Protein AF-A0A1Z1WPX5-F1 (afdb_monomer)

Structure (mmCIF, N/CA/C/O backbone):
data_AF-A0A1Z1WPX5-F1
#
_entry.id   AF-A0A1Z1WPX5-F1
#
loop_
_atom_site.group_PDB
_atom_site.id
_atom_site.type_symbol
_atom_site.label_atom_id
_atom_site.label_alt_id
_atom_site.label_comp_id
_atom_site.label_asym_id
_atom_site.label_entity_id
_atom_site.label_seq_id
_atom_site.pdbx_PDB_ins_code
_atom_site.Cartn_x
_atom_site.Cartn_y
_atom_site.Cartn_z
_atom_site.occupancy
_atom_site.B_iso_or_equiv
_atom_site.auth_seq_id
_atom_site.auth_comp_id
_atom_site.auth_asym_id
_atom_site.auth_atom_id
_atom_site.pdbx_PDB_model_num
ATOM 1 N N . MET A 1 1 ? 3.677 7.336 11.523 1.00 54.06 1 MET A N 1
ATOM 2 C CA . MET A 1 1 ? 4.058 5.978 11.061 1.00 54.06 1 MET A CA 1
ATOM 3 C C . MET A 1 1 ? 5.490 6.038 10.552 1.00 54.06 1 MET A C 1
ATOM 5 O O . MET A 1 1 ? 5.746 6.925 9.756 1.00 54.06 1 MET A O 1
ATOM 9 N N . ARG A 1 2 ? 6.402 5.164 11.005 1.00 61.91 2 ARG A N 1
ATOM 10 C CA . ARG A 1 2 ? 7.791 5.123 10.508 1.00 61.91 2 ARG A CA 1
ATOM 11 C C . ARG A 1 2 ? 7.899 4.245 9.255 1.00 61.91 2 ARG A C 1
ATOM 13 O O . ARG A 1 2 ? 7.347 3.144 9.228 1.00 61.91 2 ARG A O 1
ATOM 20 N N . TRP A 1 3 ? 8.559 4.740 8.218 1.00 63.75 3 TRP A N 1
ATOM 21 C CA . TRP A 1 3 ? 8.781 4.045 6.956 1.00 63.75 3 TRP A CA 1
ATOM 22 C C . TRP A 1 3 ? 9.837 2.939 7.129 1.00 63.75 3 TRP A C 1
ATOM 24 O O . TRP A 1 3 ? 10.782 3.111 7.889 1.00 63.75 3 TRP A O 1
ATOM 34 N N . ILE A 1 4 ? 9.672 1.783 6.462 1.00 61.59 4 ILE A N 1
ATOM 35 C CA . ILE A 1 4 ? 10.578 0.618 6.644 1.00 61.59 4 ILE A CA 1
ATOM 36 C C . ILE A 1 4 ? 12.010 0.940 6.199 1.00 61.59 4 ILE A C 1
ATOM 38 O O . ILE A 1 4 ? 12.946 0.374 6.746 1.00 61.59 4 ILE A O 1
ATOM 42 N N . ARG A 1 5 ? 12.181 1.842 5.225 1.00 63.09 5 ARG A N 1
ATOM 43 C CA . ARG A 1 5 ? 13.484 2.104 4.603 1.00 63.09 5 ARG A CA 1
ATOM 44 C C . ARG A 1 5 ? 14.457 2.823 5.538 1.00 63.09 5 ARG A C 1
ATOM 46 O O . ARG A 1 5 ? 15.595 2.406 5.674 1.00 63.09 5 ARG A O 1
ATOM 53 N N . ASP A 1 6 ? 14.016 3.919 6.136 1.00 68.75 6 ASP A N 1
ATOM 54 C CA . ASP A 1 6 ? 14.862 4.887 6.846 1.00 68.75 6 ASP A CA 1
ATOM 55 C C . ASP A 1 6 ? 14.310 5.235 8.239 1.00 68.75 6 ASP A C 1
ATOM 57 O O . ASP A 1 6 ? 14.858 6.075 8.948 1.00 68.75 6 ASP A O 1
ATOM 61 N N . GLY A 1 7 ? 13.194 4.620 8.637 1.00 68.69 7 GLY A N 1
ATOM 62 C CA . GLY A 1 7 ? 12.512 4.934 9.885 1.00 68.69 7 GLY A CA 1
ATOM 63 C C . GLY A 1 7 ? 11.861 6.319 9.910 1.00 68.69 7 GLY A C 1
ATOM 64 O O . GLY A 1 7 ? 11.352 6.707 10.965 1.00 68.69 7 GLY A O 1
ATOM 65 N N . SER A 1 8 ? 11.839 7.059 8.795 1.00 75.25 8 SER A N 1
ATOM 66 C CA . SER A 1 8 ? 11.279 8.410 8.749 1.00 75.25 8 SER A CA 1
ATOM 67 C C . SER A 1 8 ? 9.760 8.379 8.865 1.00 75.25 8 SER A C 1
ATOM 69 O O . SER A 1 8 ? 9.090 7.427 8.452 1.00 75.25 8 SER A O 1
ATOM 71 N N . VAL A 1 9 ? 9.186 9.409 9.481 1.00 76.81 9 VAL A N 1
ATOM 72 C CA . VAL A 1 9 ? 7.733 9.564 9.501 1.00 76.81 9 VAL A CA 1
ATOM 73 C C . VAL A 1 9 ? 7.313 10.252 8.217 1.00 76.81 9 VAL A C 1
ATOM 75 O O . VAL A 1 9 ? 7.746 11.369 7.964 1.00 76.81 9 VAL A O 1
ATOM 78 N N . ARG A 1 10 ? 6.461 9.588 7.429 1.00 77.44 10 ARG A N 1
ATOM 79 C CA . ARG A 1 10 ? 5.880 10.223 6.247 1.00 77.44 10 ARG A CA 1
ATOM 80 C C . ARG A 1 10 ? 4.856 11.269 6.654 1.00 77.44 10 ARG A C 1
ATOM 82 O O . ARG A 1 10 ? 3.964 10.972 7.455 1.00 77.44 10 ARG A O 1
ATOM 89 N N . ASP A 1 11 ? 4.974 12.456 6.081 1.00 85.69 11 ASP A N 1
ATOM 90 C CA . ASP A 1 11 ? 3.952 13.487 6.189 1.00 85.69 11 ASP A CA 1
ATOM 91 C C . ASP A 1 11 ? 2.738 13.178 5.285 1.00 85.69 11 ASP A C 1
ATOM 93 O O . ASP A 1 11 ? 2.673 12.162 4.574 1.00 85.69 11 ASP A O 1
ATOM 97 N N . GLY A 1 12 ? 1.728 14.049 5.338 1.00 84.69 12 GLY A N 1
ATOM 98 C CA . GLY A 1 12 ? 0.516 13.892 4.537 1.00 84.69 12 GLY A CA 1
ATOM 99 C C . GLY A 1 12 ? 0.766 13.968 3.028 1.00 84.69 12 GLY A C 1
ATOM 100 O O . GLY A 1 12 ? 0.091 13.268 2.276 1.00 84.69 12 GLY A O 1
ATOM 101 N N . GLN A 1 13 ? 1.732 14.772 2.575 1.00 86.50 13 GLN A N 1
ATOM 102 C CA . GLN A 1 13 ? 2.053 14.916 1.156 1.00 86.50 13 GLN A CA 1
ATOM 103 C C . GLN A 1 13 ? 2.776 13.676 0.632 1.00 86.50 13 GLN A C 1
ATOM 105 O O . GLN A 1 13 ? 2.319 13.069 -0.329 1.00 86.50 13 GLN A O 1
ATOM 110 N N . GLN A 1 14 ? 3.801 13.213 1.342 1.00 84.81 14 GLN A N 1
ATOM 111 C CA . GLN A 1 14 ? 4.532 11.983 1.035 1.00 84.81 14 GLN A CA 1
ATOM 112 C C . GLN A 1 14 ? 3.619 10.750 1.042 1.00 84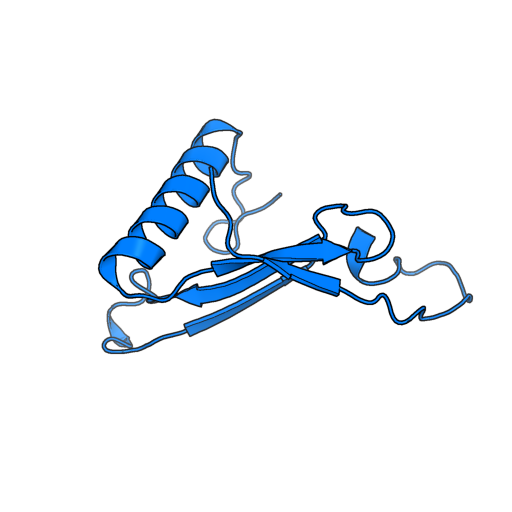.81 14 GLN A C 1
ATOM 114 O O . GLN A 1 14 ? 3.824 9.799 0.286 1.00 84.81 14 GLN A O 1
ATOM 119 N N . THR A 1 15 ? 2.597 10.751 1.902 1.00 83.88 15 THR A N 1
ATOM 120 C CA . THR A 1 15 ? 1.570 9.704 1.910 1.00 83.88 15 THR A CA 1
ATOM 121 C C . THR A 1 15 ? 0.703 9.772 0.652 1.00 83.88 15 THR A C 1
ATOM 123 O O . THR A 1 15 ? 0.510 8.745 0.005 1.00 83.88 15 THR A O 1
ATOM 126 N N . ARG A 1 16 ? 0.224 10.964 0.268 1.00 86.00 16 ARG A N 1
ATOM 127 C CA . ARG A 1 16 ? -0.559 11.162 -0.964 1.00 86.00 16 ARG A CA 1
ATOM 128 C C . ARG A 1 16 ? 0.232 10.799 -2.218 1.00 86.00 16 ARG A C 1
ATOM 130 O O . ARG A 1 16 ? -0.302 10.109 -3.080 1.00 86.00 16 ARG A O 1
AT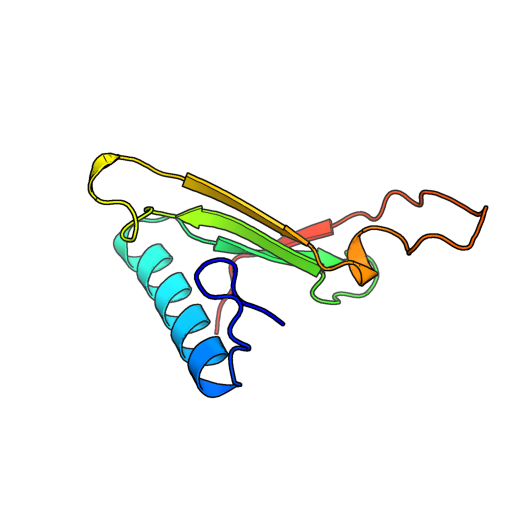OM 137 N N . ASP A 1 17 ? 1.494 11.202 -2.297 1.00 87.06 17 ASP A N 1
ATOM 138 C CA . ASP A 1 17 ? 2.366 10.888 -3.432 1.00 87.06 17 ASP A CA 1
ATOM 139 C C . ASP A 1 17 ? 2.621 9.379 -3.528 1.00 87.06 17 ASP A C 1
ATOM 141 O O . ASP A 1 17 ? 2.574 8.803 -4.613 1.00 87.06 17 ASP A O 1
ATOM 145 N N . GLY A 1 18 ? 2.793 8.708 -2.383 1.00 84.12 18 GLY A N 1
ATOM 146 C CA . GLY A 1 18 ? 2.878 7.250 -2.324 1.00 84.12 18 GLY A CA 1
ATOM 147 C C . GLY A 1 18 ? 1.612 6.552 -2.829 1.00 84.12 18 GLY A C 1
ATOM 148 O O . GLY A 1 18 ? 1.716 5.583 -3.575 1.00 84.12 18 GLY A O 1
ATOM 149 N N . ILE A 1 19 ? 0.428 7.061 -2.473 1.00 84.69 19 ILE A N 1
ATOM 150 C CA . ILE A 1 19 ? -0.852 6.529 -2.965 1.00 84.69 19 ILE A CA 1
ATOM 151 C C . ILE A 1 19 ? -0.959 6.702 -4.485 1.00 84.69 19 ILE A C 1
ATOM 153 O O . ILE A 1 19 ? -1.264 5.733 -5.175 1.00 84.69 19 ILE A O 1
ATOM 157 N N . ARG A 1 20 ? -0.627 7.885 -5.018 1.00 87.50 20 ARG A N 1
ATOM 158 C CA . ARG A 1 20 ? -0.623 8.139 -6.471 1.00 87.50 20 ARG A CA 1
ATOM 159 C C . ARG A 1 20 ? 0.337 7.217 -7.219 1.00 87.50 20 ARG A C 1
ATOM 161 O O . ARG A 1 20 ? 0.011 6.728 -8.296 1.00 87.50 20 ARG A O 1
ATOM 168 N N . ALA A 1 21 ? 1.511 6.949 -6.647 1.00 84.50 21 ALA A N 1
ATOM 169 C CA . ALA A 1 21 ? 2.458 6.002 -7.225 1.00 84.50 21 ALA A CA 1
ATOM 170 C C . ALA A 1 21 ? 1.866 4.584 -7.297 1.00 84.50 21 ALA A C 1
ATOM 172 O O . ALA A 1 21 ? 1.993 3.923 -8.323 1.00 84.50 21 ALA A O 1
ATOM 173 N N . TRP A 1 22 ? 1.164 4.132 -6.251 1.00 85.44 22 TRP A N 1
ATOM 174 C CA . TRP A 1 22 ? 0.483 2.833 -6.265 1.00 85.44 22 TRP A CA 1
ATOM 175 C C . TRP A 1 22 ? -0.660 2.770 -7.283 1.00 85.44 22 TRP A C 1
ATOM 177 O O . TRP A 1 22 ? -0.842 1.737 -7.922 1.00 85.44 22 TRP A O 1
ATOM 187 N N . GLU A 1 23 ? -1.416 3.855 -7.461 1.00 86.25 23 GLU A N 1
ATOM 188 C CA . GLU A 1 23 ? -2.449 3.948 -8.501 1.00 86.25 23 GLU A CA 1
ATOM 189 C C . GLU A 1 23 ? -1.843 3.863 -9.911 1.00 86.25 23 GLU A C 1
ATOM 191 O O . GLU A 1 23 ? -2.363 3.136 -10.754 1.00 86.25 23 GLU A O 1
ATOM 196 N N . SER A 1 24 ? -0.711 4.530 -10.150 1.00 86.25 24 SER A N 1
ATOM 197 C CA . SER A 1 24 ? 0.013 4.475 -11.429 1.00 86.25 24 SER A CA 1
ATOM 198 C C . SER A 1 24 ? 0.587 3.082 -11.736 1.00 86.25 24 SER A C 1
ATOM 200 O O . SER A 1 24 ? 0.542 2.613 -12.875 1.00 86.25 24 SER A O 1
ATOM 202 N N . GLU A 1 25 ? 1.086 2.370 -10.722 1.00 84.81 25 GLU A N 1
ATOM 203 C CA . GLU A 1 25 ? 1.545 0.978 -10.861 1.00 84.81 25 GLU A CA 1
ATOM 204 C C . GLU A 1 25 ? 0.405 0.052 -11.310 1.00 84.81 25 GLU A C 1
ATOM 206 O O . GLU A 1 25 ? 0.581 -0.764 -12.216 1.00 84.81 25 GLU A O 1
ATOM 211 N N . TRP A 1 26 ? -0.797 0.244 -10.757 1.00 88.25 26 TRP A N 1
ATOM 212 C CA . TRP A 1 26 ? -1.984 -0.485 -11.199 1.00 88.25 26 TRP A CA 1
ATOM 213 C C . TRP A 1 26 ? -2.308 -0.251 -12.677 1.00 88.25 26 TRP A C 1
ATOM 215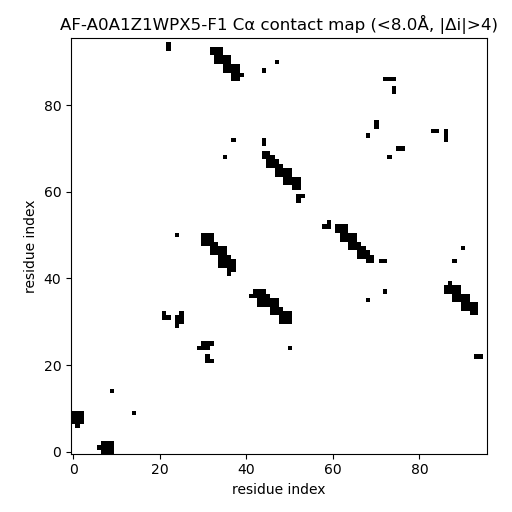 O O . TRP A 1 26 ? -2.611 -1.215 -13.378 1.00 88.25 26 TRP A O 1
ATOM 225 N N . GLU A 1 27 ? -2.255 1.000 -13.142 1.00 87.88 27 GLU A N 1
ATOM 226 C CA . GLU A 1 27 ? -2.547 1.343 -14.541 1.00 87.88 27 GLU A CA 1
ATOM 227 C C . GLU A 1 27 ? -1.476 0.823 -15.506 1.00 87.88 27 GLU A C 1
ATOM 229 O O . GLU A 1 27 ? -1.788 0.361 -16.600 1.00 87.88 27 GLU A O 1
ATOM 234 N N . SER A 1 28 ? -0.207 0.856 -15.100 1.00 87.56 28 SER A N 1
ATOM 235 C CA . SER A 1 28 ? 0.909 0.462 -15.967 1.00 87.56 28 SER A CA 1
ATOM 236 C C . SER A 1 28 ? 1.164 -1.047 -16.009 1.00 87.56 28 SER A C 1
ATOM 238 O O . SER A 1 28 ? 1.624 -1.552 -17.033 1.00 87.56 28 SER A O 1
ATOM 240 N N . ARG A 1 29 ? 0.887 -1.782 -14.923 1.00 86.75 29 ARG A N 1
ATOM 241 C CA . ARG A 1 29 ? 1.256 -3.207 -14.788 1.00 86.75 29 ARG A CA 1
ATOM 242 C C . ARG A 1 29 ? 0.074 -4.153 -14.613 1.00 86.75 29 ARG A C 1
ATOM 244 O O . ARG A 1 29 ? 0.249 -5.364 -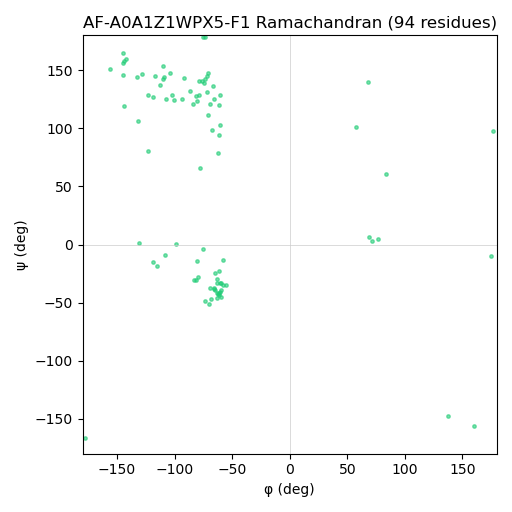14.721 1.00 86.75 29 ARG A O 1
ATOM 251 N N . GLY A 1 30 ? -1.111 -3.631 -14.298 1.00 88.38 30 GLY A N 1
ATOM 252 C CA . GLY A 1 30 ? -2.296 -4.437 -13.995 1.00 88.38 30 GLY A CA 1
ATOM 253 C C . GLY A 1 30 ? -2.292 -5.077 -12.601 1.00 88.38 30 GLY A C 1
ATOM 254 O O . GLY A 1 30 ? -3.214 -5.826 -12.279 1.00 88.38 30 GLY A O 1
ATOM 255 N N . PHE A 1 31 ? -1.295 -4.779 -11.761 1.00 88.12 31 PHE A N 1
ATOM 256 C CA . PHE A 1 31 ? -1.238 -5.176 -10.354 1.00 88.12 31 PHE A CA 1
ATOM 257 C C . PHE A 1 31 ? -0.637 -4.063 -9.494 1.00 88.12 31 PHE A C 1
ATOM 259 O O . PHE A 1 31 ? 0.071 -3.190 -9.984 1.00 88.12 31 PHE A O 1
ATOM 266 N N . GLY A 1 32 ? -0.911 -4.108 -8.194 1.00 90.00 32 GLY A N 1
ATOM 267 C CA . GLY A 1 32 ? -0.408 -3.131 -7.239 1.00 90.00 32 GLY A CA 1
ATOM 268 C C . GLY A 1 32 ? -0.835 -3.463 -5.813 1.00 90.00 32 GLY A C 1
ATOM 269 O O . GLY A 1 32 ? -1.345 -4.551 -5.517 1.00 90.00 32 GLY A O 1
ATOM 270 N N . LEU A 1 33 ? -0.667 -2.495 -4.916 1.00 90.50 33 LEU A N 1
ATOM 271 C CA . LEU A 1 33 ? -1.131 -2.617 -3.540 1.00 90.50 33 LEU A CA 1
ATOM 272 C C . LEU A 1 33 ? -2.639 -2.363 -3.443 1.00 90.50 33 LEU A C 1
ATOM 274 O O . LEU A 1 33 ? -3.199 -1.474 -4.087 1.00 90.50 33 LEU A O 1
ATOM 278 N N . PHE A 1 34 ? -3.293 -3.152 -2.604 1.00 90.62 34 PHE A N 1
ATOM 279 C CA . PHE A 1 34 ? -4.686 -3.022 -2.219 1.00 90.62 34 PHE A CA 1
ATOM 280 C C . PHE A 1 34 ? -4.807 -2.441 -0.812 1.00 90.62 34 PHE A C 1
ATOM 282 O O . PHE A 1 34 ? -4.002 -2.743 0.072 1.00 90.62 34 PHE A O 1
ATOM 289 N N . ALA A 1 35 ? -5.873 -1.681 -0.581 1.00 91.50 35 ALA A N 1
ATOM 290 C CA . ALA A 1 35 ? -6.310 -1.304 0.753 1.00 91.50 35 ALA A CA 1
ATOM 291 C C . ALA A 1 35 ? -6.970 -2.505 1.447 1.00 91.50 35 ALA A C 1
ATOM 293 O O . ALA A 1 35 ? -7.745 -3.248 0.837 1.00 91.50 35 ALA A O 1
ATOM 294 N N . VAL A 1 36 ? -6.678 -2.689 2.733 1.00 90.62 36 VAL A N 1
ATOM 295 C CA . VAL A 1 36 ? -7.331 -3.686 3.586 1.00 90.62 36 VAL A CA 1
ATOM 296 C C . VAL A 1 36 ? -8.247 -2.946 4.543 1.00 90.62 36 VAL A C 1
ATOM 298 O O . VAL A 1 36 ? -7.775 -2.082 5.263 1.00 90.62 36 VAL A O 1
ATOM 301 N N . GLU A 1 37 ? -9.526 -3.294 4.592 1.00 91.44 37 GLU A N 1
ATOM 302 C CA . GLU A 1 37 ? -10.529 -2.685 5.472 1.00 91.44 37 GLU A CA 1
ATOM 303 C C . GLU A 1 37 ? -11.088 -3.727 6.450 1.00 91.44 37 GLU A C 1
ATOM 305 O O . GLU A 1 37 ? -11.281 -4.894 6.092 1.00 91.44 37 GLU A O 1
ATOM 310 N N . ILE A 1 38 ? -11.407 -3.325 7.680 1.00 88.31 38 ILE A N 1
ATOM 311 C CA . ILE A 1 38 ? -12.158 -4.161 8.622 1.00 88.31 38 ILE A CA 1
ATOM 312 C C . ILE A 1 38 ? -13.592 -4.287 8.109 1.00 88.31 38 ILE A C 1
ATOM 314 O O . ILE A 1 38 ? -14.314 -3.301 8.001 1.00 88.31 38 ILE A O 1
ATOM 318 N N . ARG A 1 39 ? -14.055 -5.513 7.843 1.00 85.75 39 ARG A N 1
ATOM 319 C CA . ARG A 1 39 ? -15.354 -5.738 7.187 1.00 85.75 39 ARG A CA 1
ATOM 320 C C . ARG A 1 39 ? -16.545 -5.184 7.976 1.00 85.75 39 ARG A C 1
ATOM 322 O O . ARG A 1 39 ? -17.525 -4.783 7.363 1.00 85.75 39 ARG A O 1
ATOM 329 N N . SER A 1 40 ? -16.481 -5.200 9.307 1.00 85.25 40 SER A N 1
ATOM 330 C CA . SER A 1 40 ? -17.579 -4.757 10.174 1.00 85.25 40 SER A CA 1
ATOM 331 C C . SER A 1 40 ? -17.678 -3.241 10.332 1.00 85.25 40 SER A C 1
ATOM 333 O O . SER A 1 40 ? -18.766 -2.754 10.604 1.00 85.25 40 SER A O 1
ATOM 335 N N . THR A 1 41 ? -16.567 -2.508 10.206 1.00 86.31 41 THR A N 1
ATOM 336 C CA . THR A 1 41 ? -16.525 -1.054 10.457 1.00 86.31 41 THR A CA 1
ATOM 337 C C . THR A 1 41 ? -16.208 -0.233 9.211 1.00 86.31 41 THR A C 1
ATOM 339 O O . THR A 1 41 ? -16.451 0.966 9.204 1.00 86.31 41 THR A O 1
ATOM 342 N N . GLY A 1 42 ? -15.652 -0.848 8.165 1.00 87.44 42 GLY A N 1
ATOM 343 C CA . GLY A 1 42 ? -15.096 -0.139 7.011 1.00 87.44 42 GLY A CA 1
ATOM 344 C C . GLY A 1 42 ? -13.791 0.603 7.314 1.00 87.44 42 GLY A C 1
ATOM 345 O O . GLY A 1 42 ? -13.259 1.278 6.442 1.00 87.44 42 GLY A O 1
ATOM 346 N N . GLU A 1 43 ? -13.258 0.485 8.532 1.00 88.19 43 GLU A N 1
ATOM 347 C CA . GLU A 1 43 ? -12.020 1.155 8.926 1.00 88.19 43 GLU A CA 1
ATOM 348 C C . GLU A 1 43 ? -10.835 0.586 8.142 1.00 88.19 43 GLU A C 1
ATOM 350 O O . GLU A 1 43 ? -10.699 -0.635 8.011 1.00 88.19 43 GLU A O 1
ATOM 355 N N . LEU A 1 44 ? -9.954 1.461 7.652 1.00 87.81 44 LEU A N 1
ATOM 356 C CA . LEU A 1 44 ? -8.709 1.035 7.026 1.00 87.81 44 LEU A CA 1
ATOM 357 C C . LEU A 1 44 ? -7.880 0.251 8.058 1.00 87.81 44 LEU A C 1
ATOM 359 O O . LEU A 1 44 ? -7.668 0.680 9.182 1.00 87.81 44 LEU A O 1
ATOM 363 N N . ALA A 1 45 ? -7.443 -0.940 7.680 1.00 89.25 45 ALA A N 1
ATOM 364 C CA . ALA A 1 45 ? -6.657 -1.864 8.489 1.00 89.25 45 ALA A CA 1
ATOM 365 C C . ALA A 1 45 ? -5.205 -1.967 8.007 1.00 89.25 45 ALA A C 1
ATOM 367 O O . ALA A 1 45 ? -4.385 -2.596 8.677 1.00 89.25 45 ALA A O 1
ATOM 368 N N . GLY A 1 46 ? -4.885 -1.375 6.853 1.00 90.06 46 GLY A N 1
ATOM 369 C CA . GLY A 1 46 ? -3.560 -1.384 6.249 1.00 90.06 46 GLY A CA 1
ATOM 370 C C . GLY A 1 46 ? -3.616 -1.627 4.744 1.00 90.06 46 GLY A C 1
ATOM 371 O O . GLY A 1 46 ? -4.570 -1.225 4.079 1.00 90.06 46 GLY A O 1
ATOM 372 N N . PHE A 1 47 ? -2.591 -2.286 4.207 1.00 90.88 47 PHE A N 1
ATOM 373 C CA . PHE A 1 47 ? -2.489 -2.603 2.785 1.00 90.88 47 PHE A CA 1
ATOM 374 C C . PHE A 1 47 ? -1.829 -3.964 2.541 1.00 90.88 47 PHE A C 1
ATOM 376 O O . PHE A 1 47 ? -1.082 -4.474 3.380 1.00 90.88 47 PHE A O 1
ATOM 383 N N . THR A 1 48 ? -2.088 -4.550 1.376 1.00 93.38 48 THR A N 1
ATOM 384 C CA . THR A 1 48 ? -1.430 -5.773 0.899 1.00 93.38 48 THR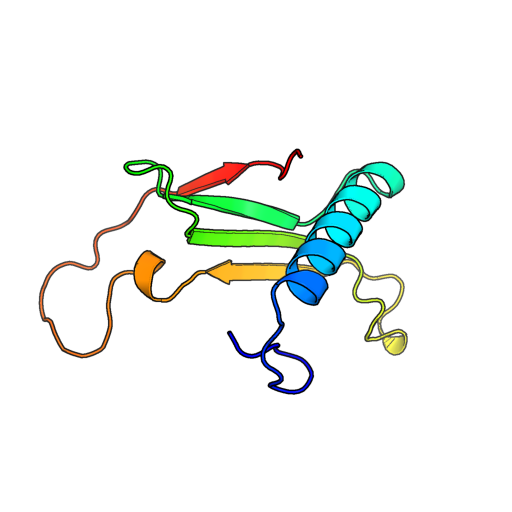 A CA 1
ATOM 385 C C . THR A 1 48 ? -1.479 -5.852 -0.618 1.00 93.38 48 THR A C 1
ATOM 387 O O . THR A 1 48 ? -2.413 -5.332 -1.212 1.00 93.38 48 THR A O 1
ATOM 390 N N . GLY A 1 49 ? -0.514 -6.492 -1.265 1.00 92.06 49 GLY A N 1
ATOM 391 C CA . GLY A 1 49 ? -0.563 -6.722 -2.704 1.00 92.06 49 GLY A CA 1
ATOM 392 C C . GLY A 1 49 ? 0.803 -7.027 -3.286 1.00 92.06 49 GLY A C 1
ATOM 393 O O . GLY A 1 49 ? 1.697 -7.491 -2.575 1.00 92.06 49 GLY A O 1
ATOM 394 N N . LEU A 1 50 ? 0.924 -6.759 -4.583 1.00 91.25 50 LEU A N 1
ATOM 395 C CA . LEU A 1 50 ? 2.137 -6.979 -5.357 1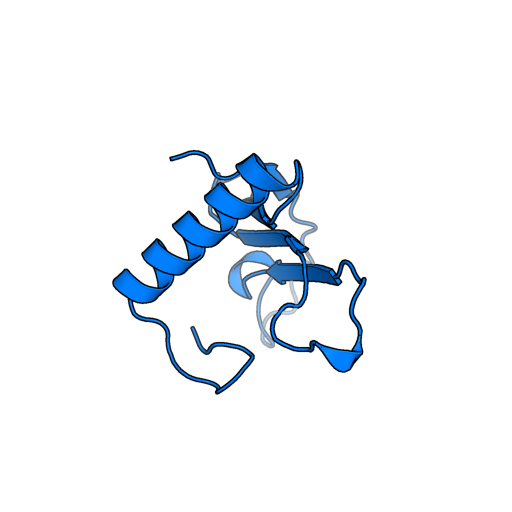.00 91.25 50 LEU A CA 1
ATOM 396 C C . LEU A 1 50 ? 2.762 -5.638 -5.745 1.00 91.25 50 LEU A C 1
ATOM 398 O O . LEU A 1 50 ? 2.040 -4.694 -6.068 1.00 91.25 50 LEU A O 1
ATOM 402 N N . SER A 1 51 ? 4.087 -5.562 -5.741 1.00 88.88 51 SER A N 1
ATOM 403 C CA . SER A 1 51 ? 4.846 -4.411 -6.245 1.00 88.88 51 SER A CA 1
ATOM 404 C C . SER A 1 51 ? 6.145 -4.865 -6.902 1.00 88.88 51 SER A C 1
ATOM 406 O O . SER A 1 51 ? 6.572 -6.007 -6.748 1.00 88.88 51 SER A O 1
ATOM 408 N N . VAL A 1 52 ? 6.775 -3.985 -7.675 1.00 88.19 52 VAL A N 1
ATOM 409 C CA . VAL A 1 52 ? 8.144 -4.207 -8.148 1.00 88.19 52 VAL A CA 1
ATOM 410 C C . VAL A 1 52 ? 9.103 -3.536 -7.161 1.00 88.19 52 VAL A C 1
ATOM 412 O O . VAL A 1 52 ? 8.961 -2.334 -6.909 1.00 88.19 52 VAL A O 1
ATOM 415 N N . PRO A 1 53 ? 10.093 -4.259 -6.603 1.00 86.81 53 PRO A N 1
ATOM 416 C CA . PRO A 1 53 ? 11.022 -3.705 -5.629 1.00 86.81 53 PRO A CA 1
ATOM 417 C C . PRO A 1 53 ? 12.096 -2.854 -6.324 1.00 86.81 53 PRO A C 1
ATOM 419 O O . PRO A 1 53 ? 13.279 -3.169 -6.286 1.00 86.81 53 PRO A O 1
ATOM 422 N N . HIS A 1 54 ? 11.716 -1.729 -6.941 1.00 84.19 54 HIS A N 1
ATOM 423 C CA . HIS A 1 54 ? 12.645 -0.808 -7.624 1.00 84.19 54 HIS A CA 1
ATOM 424 C C . HIS A 1 54 ? 13.760 -0.253 -6.721 1.00 84.19 54 HIS A C 1
ATOM 426 O O . HIS A 1 54 ? 14.732 0.320 -7.204 1.00 84.19 54 HIS A O 1
ATOM 432 N N . PHE A 1 55 ? 13.620 -0.416 -5.407 1.00 78.50 55 PHE A N 1
ATOM 433 C CA . PHE A 1 55 ? 14.627 -0.060 -4.416 1.00 78.50 55 PHE A CA 1
ATOM 434 C C . PHE A 1 55 ? 15.750 -1.106 -4.269 1.00 78.50 55 PHE A C 1
ATOM 436 O O . PHE A 1 55 ? 16.775 -0.779 -3.679 1.00 78.50 55 PHE A O 1
ATOM 443 N N . LEU A 1 56 ? 15.570 -2.324 -4.795 1.00 84.69 56 LEU A N 1
ATOM 444 C CA . LEU A 1 56 ? 16.560 -3.405 -4.844 1.00 84.69 56 LEU A CA 1
ATOM 445 C C . LEU A 1 56 ? 16.765 -3.841 -6.306 1.00 84.69 56 LEU A C 1
ATOM 447 O O . LEU A 1 56 ? 16.188 -4.833 -6.749 1.00 84.69 56 LEU A O 1
ATOM 451 N N . PRO A 1 57 ? 17.572 -3.109 -7.092 1.00 85.94 57 PRO A N 1
ATOM 452 C CA . PRO A 1 57 ? 17.777 -3.433 -8.504 1.00 85.94 57 PRO A CA 1
ATOM 453 C C . PRO A 1 57 ? 18.471 -4.788 -8.717 1.00 85.94 57 PRO A C 1
ATOM 455 O O . PRO A 1 57 ? 18.275 -5.412 -9.753 1.00 85.94 57 PRO A O 1
ATOM 458 N N . GLU A 1 58 ? 19.231 -5.265 -7.730 1.00 92.12 58 GLU A N 1
ATOM 459 C CA . GLU A 1 58 ? 19.942 -6.552 -7.744 1.00 92.12 58 GLU A CA 1
ATOM 460 C C . GLU A 1 58 ? 19.033 -7.783 -7.863 1.00 92.12 58 GLU A C 1
ATOM 462 O O . GLU A 1 58 ? 19.488 -8.826 -8.325 1.00 92.12 58 GLU A O 1
ATOM 467 N N . VAL A 1 59 ? 17.756 -7.668 -7.481 1.00 86.00 59 VAL A N 1
ATOM 468 C CA . VAL A 1 59 ? 16.787 -8.770 -7.589 1.00 86.00 59 VAL A CA 1
ATOM 469 C C . VAL A 1 59 ? 15.903 -8.665 -8.830 1.00 86.00 59 VAL A C 1
ATOM 471 O O . VAL A 1 59 ? 15.026 -9.501 -9.022 1.00 86.00 59 VAL A O 1
ATOM 474 N N . LEU A 1 60 ? 16.087 -7.646 -9.676 1.00 88.62 60 LEU A N 1
ATOM 475 C CA . LEU A 1 60 ? 15.272 -7.494 -10.877 1.00 88.62 60 LEU A CA 1
ATOM 476 C C . LEU A 1 60 ? 15.705 -8.489 -11.975 1.00 88.62 60 LEU A C 1
ATOM 478 O O . LEU A 1 60 ? 16.903 -8.677 -12.185 1.00 88.62 60 LEU A O 1
ATOM 482 N N . PRO A 1 61 ? 14.755 -9.085 -12.725 1.00 88.75 61 PRO A N 1
ATOM 483 C CA . PRO A 1 61 ? 13.306 -8.889 -12.642 1.00 88.75 61 PRO A CA 1
ATOM 484 C C . PRO A 1 61 ? 12.661 -9.691 -11.493 1.00 88.75 61 PRO A C 1
ATOM 486 O O . PRO A 1 61 ? 12.735 -10.916 -11.463 1.00 88.75 61 PRO A O 1
ATOM 489 N N . ALA A 1 62 ? 11.953 -9.006 -10.590 1.00 88.62 62 ALA A N 1
ATOM 490 C CA . ALA A 1 62 ? 11.186 -9.632 -9.512 1.00 88.62 62 ALA A CA 1
ATOM 491 C C . ALA A 1 62 ? 9.900 -8.861 -9.202 1.00 88.62 62 ALA A C 1
ATOM 493 O O . ALA A 1 62 ? 9.796 -7.657 -9.445 1.00 88.62 62 ALA A O 1
ATOM 494 N N . VAL A 1 63 ? 8.937 -9.578 -8.627 1.00 90.00 63 VAL A N 1
ATOM 495 C CA . VAL A 1 63 ? 7.716 -9.028 -8.032 1.00 90.00 63 VAL A CA 1
ATOM 496 C C . VAL A 1 63 ? 7.728 -9.400 -6.555 1.00 90.00 63 VAL A C 1
ATOM 498 O O . VAL A 1 63 ? 7.900 -10.568 -6.209 1.00 90.00 63 VAL A O 1
ATOM 501 N N . GLU A 1 64 ? 7.561 -8.413 -5.681 1.00 90.31 64 GLU A N 1
ATOM 502 C CA . GLU A 1 64 ? 7.442 -8.630 -4.244 1.00 90.31 64 GLU A CA 1
ATOM 503 C C . GLU A 1 64 ? 5.973 -8.789 -3.843 1.00 90.31 64 GLU A C 1
ATOM 505 O O . GLU A 1 64 ? 5.087 -8.110 -4.367 1.00 90.31 64 GLU A O 1
ATOM 510 N N . VAL A 1 65 ? 5.720 -9.678 -2.881 1.00 91.88 65 VAL A N 1
ATOM 511 C CA . VAL A 1 65 ? 4.450 -9.739 -2.156 1.00 91.88 65 VAL A CA 1
ATOM 512 C C . VAL A 1 65 ? 4.630 -9.059 -0.808 1.00 91.88 65 VAL A C 1
ATOM 514 O O . VAL A 1 65 ? 5.509 -9.416 -0.024 1.00 91.88 65 VAL A O 1
ATOM 517 N N . GLY A 1 66 ? 3.793 -8.062 -0.540 1.00 90.00 66 GLY A N 1
ATOM 518 C CA . GLY A 1 66 ? 3.876 -7.255 0.667 1.00 90.00 66 GLY A CA 1
ATOM 519 C C . GLY A 1 66 ? 2.547 -7.178 1.398 1.00 90.00 66 GLY A C 1
ATOM 520 O O . GLY A 1 66 ? 1.467 -7.143 0.801 1.00 90.00 66 GLY A O 1
A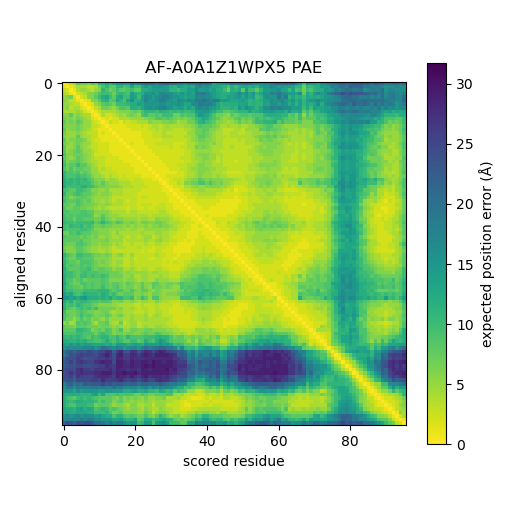TOM 521 N N . TRP A 1 67 ? 2.613 -7.102 2.723 1.00 90.12 67 TRP A N 1
ATOM 522 C CA . TRP A 1 67 ? 1.480 -6.726 3.557 1.00 90.12 67 TRP A CA 1
ATOM 523 C C . TRP A 1 67 ? 1.946 -5.917 4.756 1.00 90.12 67 TRP A C 1
ATOM 525 O O . TRP A 1 67 ? 3.008 -6.146 5.336 1.00 90.12 67 TRP A O 1
ATOM 535 N N . ARG A 1 68 ? 1.110 -4.970 5.160 1.00 87.25 68 ARG A N 1
ATOM 536 C CA . ARG A 1 68 ? 1.267 -4.247 6.412 1.00 87.25 68 ARG A CA 1
ATOM 537 C C . ARG A 1 68 ? -0.109 -3.986 6.987 1.00 87.25 68 ARG A C 1
ATOM 539 O O . ARG A 1 68 ? -0.908 -3.282 6.378 1.00 87.25 68 ARG A O 1
ATOM 546 N N . LEU A 1 69 ? -0.346 -4.512 8.181 1.00 87.00 69 LEU A N 1
ATOM 547 C CA . LEU A 1 69 ? -1.568 -4.280 8.941 1.00 87.00 69 LEU A CA 1
ATOM 548 C C . LEU A 1 69 ? -1.264 -3.403 10.151 1.00 87.00 69 LEU A C 1
ATOM 550 O O . LEU A 1 69 ? -0.194 -3.505 10.756 1.00 87.00 69 LEU A O 1
ATOM 554 N N . TRP A 1 70 ? -2.195 -2.524 10.499 1.00 83.56 70 TRP A N 1
ATOM 555 C CA . TRP A 1 70 ? -2.059 -1.691 11.684 1.00 83.56 70 TRP A CA 1
ATOM 556 C C . TRP A 1 70 ? -2.234 -2.526 12.958 1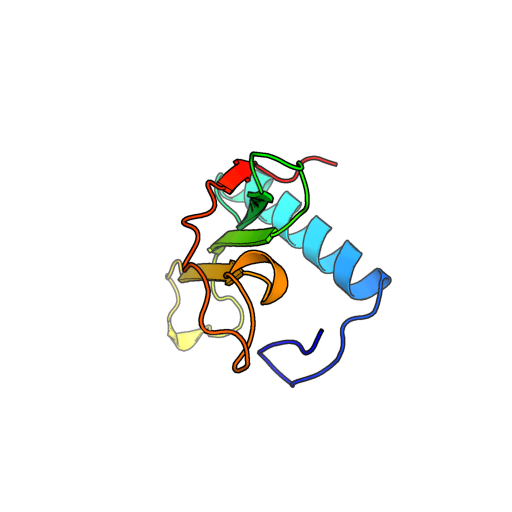.00 83.56 70 TRP A C 1
ATOM 558 O O . TRP A 1 70 ? -3.066 -3.438 12.986 1.00 83.56 70 TRP A O 1
ATOM 568 N N . PRO A 1 71 ? -1.503 -2.215 14.046 1.00 78.31 71 PRO A N 1
ATOM 569 C CA . PRO A 1 71 ? -1.663 -2.922 15.317 1.00 78.31 71 PRO A CA 1
ATOM 570 C C . PRO A 1 71 ? -3.107 -2.898 15.838 1.00 78.31 71 PRO A C 1
ATOM 572 O O . PRO A 1 71 ? -3.589 -3.894 16.378 1.00 78.31 71 PRO A O 1
ATOM 575 N N . SER A 1 72 ? -3.826 -1.790 15.610 1.00 73.75 72 SER A N 1
ATOM 576 C CA . SER A 1 72 ? -5.254 -1.654 15.927 1.00 73.75 72 SER A CA 1
ATOM 577 C C . SER A 1 72 ? -6.103 -2.715 15.229 1.00 73.75 72 SER A C 1
ATOM 579 O O . SER A 1 72 ? -7.040 -3.231 15.837 1.00 73.75 72 SER A O 1
ATOM 581 N N . ALA A 1 73 ? -5.741 -3.113 14.006 1.00 72.06 73 ALA A N 1
ATOM 582 C CA . ALA A 1 73 ? -6.434 -4.122 13.215 1.00 72.06 73 ALA A CA 1
ATOM 583 C C . ALA A 1 73 ? -6.057 -5.566 13.596 1.00 72.06 73 ALA A C 1
ATOM 585 O O . ALA A 1 73 ? -6.918 -6.445 13.539 1.00 72.06 73 ALA A O 1
ATOM 586 N N . LEU A 1 74 ? -4.828 -5.808 14.067 1.00 68.19 74 LEU A N 1
ATOM 587 C CA . LEU A 1 74 ? -4.292 -7.145 14.375 1.00 68.19 74 LEU A CA 1
ATOM 588 C C . LEU A 1 74 ? -4.812 -7.788 15.675 1.00 68.19 74 LEU A C 1
ATOM 590 O O . LEU A 1 74 ? -4.521 -8.952 15.935 1.00 68.19 74 LEU A O 1
ATOM 594 N N . GLY A 1 75 ? -5.627 -7.081 16.459 1.00 58.47 75 GLY A N 1
ATOM 595 C CA . GLY A 1 75 ? -6.191 -7.627 17.694 1.00 58.47 75 GLY A CA 1
ATOM 596 C C . GLY A 1 75 ? -5.238 -7.494 18.880 1.00 58.47 75 GLY A C 1
ATOM 597 O O . GLY A 1 75 ? -4.887 -8.488 19.491 1.00 58.47 75 GLY A O 1
ATOM 598 N N . ALA A 1 76 ? -4.900 -6.239 19.182 1.00 52.44 76 ALA A N 1
ATOM 599 C CA . ALA A 1 76 ? -4.628 -5.684 20.505 1.00 52.44 76 ALA A CA 1
ATOM 600 C C . ALA A 1 76 ? -3.354 -6.157 21.269 1.00 52.44 76 ALA A C 1
ATOM 602 O O . ALA A 1 76 ? -2.881 -7.286 21.175 1.00 52.44 76 ALA A O 1
ATOM 603 N N . GLY A 1 77 ? -2.712 -5.180 21.924 1.00 48.56 77 GLY A N 1
ATOM 604 C CA . GLY A 1 77 ? -1.350 -5.256 22.467 1.00 48.56 77 GLY A CA 1
ATOM 605 C C . GLY A 1 77 ? -1.178 -6.114 23.732 1.00 48.56 77 GLY A C 1
ATOM 606 O O . GLY A 1 77 ? -2.137 -6.661 24.267 1.00 48.56 77 GLY A O 1
ATOM 607 N N . PRO A 1 78 ? 0.055 -6.242 24.247 1.00 41.53 78 PRO A N 1
ATOM 608 C CA . PRO A 1 78 ? 0.344 -7.061 25.422 1.00 41.53 78 PRO A CA 1
ATOM 609 C C . PRO A 1 78 ? -0.302 -6.441 26.673 1.00 41.53 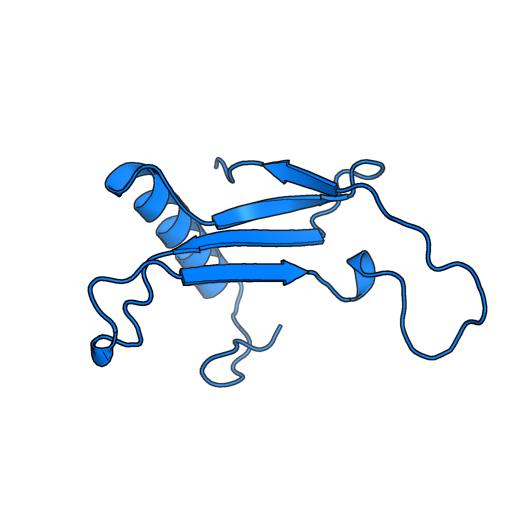78 PRO A C 1
ATOM 611 O O . PRO A 1 78 ? 0.223 -5.492 27.242 1.00 41.53 78 PRO A O 1
ATOM 614 N N . GLY A 1 79 ? -1.467 -6.942 27.092 1.00 45.56 79 GLY A N 1
ATOM 615 C CA . GLY A 1 79 ? -2.116 -6.474 28.326 1.00 45.56 79 GLY A CA 1
ATOM 616 C C . GLY A 1 79 ? -3.507 -7.028 28.631 1.00 45.56 79 GLY A C 1
ATOM 617 O O . GLY A 1 79 ? -4.001 -6.845 29.734 1.00 45.56 79 GLY A O 1
ATOM 618 N N . HIS A 1 80 ? -4.152 -7.732 27.703 1.00 42.72 80 HIS A N 1
ATOM 619 C CA . HIS A 1 80 ? -5.502 -8.260 27.911 1.00 42.72 80 HIS A CA 1
ATOM 620 C C . HIS A 1 80 ? -5.550 -9.730 27.502 1.00 42.72 80 HIS A C 1
ATOM 622 O O . HIS A 1 80 ? -5.560 -10.094 26.326 1.00 42.72 80 HIS A O 1
ATOM 628 N N . ARG A 1 81 ? -5.615 -10.605 28.512 1.00 49.00 81 ARG A N 1
ATOM 629 C CA . ARG A 1 81 ? -6.185 -11.945 28.350 1.00 49.00 81 ARG A CA 1
ATOM 630 C C . ARG A 1 81 ? -7.652 -11.767 27.953 1.00 49.00 81 ARG A C 1
ATOM 632 O O . ARG A 1 81 ? -8.505 -11.589 28.810 1.00 49.00 81 ARG A O 1
ATOM 639 N N . GLY A 1 82 ? -7.947 -11.782 26.657 1.00 42.72 82 GLY A N 1
ATOM 640 C CA . GLY A 1 82 ? -9.327 -11.685 26.189 1.00 42.72 82 GLY A CA 1
ATOM 641 C C . GLY A 1 82 ? -9.445 -11.642 24.672 1.00 42.72 82 GLY A C 1
ATOM 642 O O . GLY A 1 82 ? -9.322 -10.584 24.075 1.00 42.72 82 GLY A O 1
ATOM 643 N N . ARG A 1 83 ? -9.730 -12.805 24.070 1.00 44.47 83 ARG A N 1
ATOM 644 C CA . ARG A 1 83 ? -10.118 -13.023 22.661 1.00 44.47 83 ARG A CA 1
ATOM 645 C C . ARG A 1 83 ? -9.132 -12.512 21.596 1.00 44.47 83 ARG A C 1
ATOM 647 O O . ARG A 1 83 ? -9.205 -11.379 21.131 1.00 44.47 83 ARG A O 1
ATOM 654 N N . ARG A 1 84 ? -8.358 -13.452 21.034 1.00 51.44 84 ARG A N 1
ATOM 655 C CA . ARG A 1 84 ? -7.908 -13.381 19.630 1.00 51.44 84 ARG A CA 1
ATOM 656 C C . ARG A 1 84 ? -9.144 -13.424 18.722 1.00 51.44 84 ARG A C 1
ATOM 658 O O . ARG A 1 84 ? -9.534 -14.476 18.226 1.00 51.44 84 ARG A O 1
ATOM 665 N N . GLY A 1 85 ? -9.839 -12.300 18.586 1.00 53.94 85 GLY A N 1
ATOM 666 C CA . GLY A 1 85 ? -10.977 -12.182 17.688 1.00 53.94 85 GLY A CA 1
ATOM 667 C C . GLY A 1 85 ? -10.472 -12.196 16.254 1.00 53.94 85 GLY A C 1
ATOM 668 O O . GLY A 1 85 ? -9.819 -11.249 15.827 1.00 53.94 85 GLY A O 1
ATOM 669 N N . ARG A 1 86 ? -10.764 -13.262 15.506 1.00 59.59 86 ARG A N 1
ATOM 670 C CA . ARG A 1 86 ? -10.521 -13.306 14.062 1.00 59.59 86 ARG A CA 1
ATOM 671 C C . ARG A 1 86 ? -11.338 -12.180 13.423 1.00 59.59 86 ARG A C 1
ATOM 673 O O . ARG A 1 86 ? -12.558 -12.284 13.315 1.00 59.59 86 ARG A O 1
ATOM 680 N N . ARG A 1 87 ? -10.691 -11.071 13.062 1.00 69.75 87 ARG A N 1
ATOM 681 C CA . ARG A 1 87 ? -11.353 -9.988 12.331 1.00 69.75 87 ARG A CA 1
ATOM 682 C C . ARG A 1 87 ? -11.395 -10.359 10.861 1.00 69.75 87 ARG A C 1
ATOM 684 O O . ARG A 1 87 ? -10.382 -10.727 10.275 1.00 69.75 87 ARG A O 1
ATOM 691 N N . THR A 1 88 ? -12.586 -10.287 10.279 1.00 77.56 88 THR A N 1
ATOM 692 C CA . THR A 1 88 ? -12.734 -10.445 8.833 1.00 77.56 88 THR A CA 1
ATOM 693 C C . THR A 1 88 ? -12.331 -9.136 8.176 1.00 77.56 88 THR A C 1
ATOM 695 O O . THR A 1 88 ? -12.836 -8.077 8.555 1.00 77.56 88 THR A O 1
ATOM 698 N N . VAL A 1 89 ? -11.442 -9.215 7.194 1.00 84.69 89 VAL A N 1
ATOM 699 C CA . VAL A 1 89 ? -11.023 -8.067 6.393 1.00 84.69 89 VAL A CA 1
ATOM 700 C C . VAL A 1 89 ? -11.559 -8.181 4.972 1.00 84.69 89 VAL A C 1
ATOM 702 O O . VAL A 1 89 ? -11.830 -9.278 4.483 1.00 84.69 89 VAL A O 1
ATOM 705 N N . ARG A 1 90 ? -11.730 -7.037 4.318 1.00 88.19 90 ARG A N 1
ATOM 706 C CA . ARG A 1 90 ? -12.012 -6.914 2.889 1.00 88.19 90 ARG A CA 1
ATOM 707 C C . ARG A 1 90 ? -10.797 -6.273 2.226 1.00 88.19 90 ARG A C 1
ATOM 709 O O . ARG A 1 90 ? -10.251 -5.316 2.758 1.00 88.19 90 ARG A O 1
ATOM 716 N N . ILE A 1 91 ? -10.405 -6.784 1.065 1.00 87.31 91 ILE A N 1
ATOM 717 C CA . ILE A 1 91 ? -9.339 -6.208 0.242 1.00 87.31 91 ILE A CA 1
ATOM 718 C C . ILE A 1 91 ? -10.000 -5.445 -0.911 1.00 87.31 91 ILE A C 1
ATOM 720 O O . ILE A 1 91 ? -10.885 -5.987 -1.576 1.00 87.31 91 ILE A O 1
ATOM 724 N N . ARG A 1 92 ? -9.621 -4.181 -1.123 1.00 84.25 92 ARG A N 1
ATOM 725 C CA . ARG A 1 92 ? -10.154 -3.328 -2.197 1.00 84.25 92 ARG A CA 1
ATOM 726 C C . ARG A 1 92 ? -9.027 -2.627 -2.935 1.00 84.25 92 ARG A C 1
ATOM 728 O O . ARG A 1 92 ? -8.043 -2.208 -2.331 1.00 84.25 92 ARG A O 1
ATOM 735 N N . ARG A 1 93 ? -9.182 -2.462 -4.250 1.00 80.81 93 ARG A N 1
ATOM 736 C CA . ARG A 1 93 ? -8.305 -1.572 -5.017 1.00 80.81 93 ARG A CA 1
ATOM 737 C C . ARG A 1 93 ? -8.567 -0.150 -4.525 1.00 80.81 93 ARG A C 1
ATOM 739 O O . ARG A 1 93 ? -9.728 0.262 -4.502 1.00 80.81 93 ARG A O 1
ATOM 746 N N . ALA A 1 94 ? -7.516 0.553 -4.109 1.00 65.06 94 ALA A N 1
ATOM 747 C CA . ALA A 1 94 ? -7.617 1.979 -3.840 1.00 65.06 94 ALA A CA 1
ATOM 748 C C . ALA A 1 94 ? -8.002 2.660 -5.162 1.00 65.06 94 ALA A C 1
ATOM 750 O O . ALA A 1 94 ? -7.339 2.457 -6.178 1.00 65.06 94 ALA A O 1
ATOM 751 N N . ARG A 1 95 ? -9.144 3.343 -5.170 1.00 59.72 95 ARG A N 1
ATOM 752 C CA . ARG A 1 95 ? -9.598 4.186 -6.275 1.00 59.72 95 ARG A CA 1
ATOM 753 C C . ARG A 1 95 ? -9.817 5.572 -5.680 1.00 59.72 95 ARG A C 1
ATOM 755 O O . ARG A 1 95 ? -10.452 5.644 -4.623 1.00 59.72 95 ARG A O 1
ATOM 762 N N . SER A 1 96 ? -9.228 6.592 -6.302 1.00 54.41 96 SER A N 1
ATOM 763 C CA . SER A 1 96 ? -9.452 8.002 -5.975 1.00 54.41 96 SER A CA 1
ATOM 764 C C . SER A 1 96 ? -10.893 8.437 -6.212 1.00 54.41 96 SER A C 1
ATOM 766 O O . SER A 1 96 ? -11.608 7.771 -7.001 1.00 54.41 96 SER A O 1
#

Secondary structure (DSSP, 8-state):
-B-TTT-PBP-HHHHHHHHHHHHHHHHHHS--EEEEEETTT--EEEEEEEE--TT-GGG-S--EEEEEE-TTTTT--TT--S------EEEEE---

Radius of gyration: 15.34 Å; Cα contacts (8 Å, |Δi|>4): 129; chains: 1; bounding box: 38×28×44 Å

Nearest PDB structures (foldseek):
  7kpp-assembly1_A  TM=8.380E-01  e=1.387E-02  Pseudomonas aeruginosa
  6edd-assembly2_B  TM=8.450E-01  e=4.910E-02  Pseudomonas aeruginosa PAO1
  3juw-assembly1_A  TM=7.417E-01  e=3.033E-02  Bordetella pertussis
  3juw-assembly1_B  TM=7.572E-01  e=7.047E-02  Bordetella pertussis
  3juw-assembly2_C-2  TM=6.943E-01  e=6.635E-02  Bordetella pertussis

Solvent-accessible surface area (backbone atoms only — not comparable to full-atom values): 5922 Å² total; per-residue (Å²): 106,64,39,92,88,78,57,46,66,65,51,74,64,59,48,51,52,50,52,53,51,41,50,50,38,31,74,75,69,76,48,31,60,22,38,27,22,32,63,89,75,65,46,79,27,39,37,38,37,39,46,66,56,79,90,47,67,90,61,60,92,55,74,43,80,48,74,49,69,38,65,85,59,73,50,66,72,99,84,65,97,71,73,88,61,86,74,60,69,42,79,40,76,74,73,135

InterPro domains:
  IPR000182 GNAT domain [PF13302] (1-77)
  IPR016181 Acyl-CoA N-acyltransferase [SSF55729] (1-79)

Sequence (96 aa):
MRWIRDGSVRDGQQTRDGIRAWESEWESRGFGLFAVEIRSTGELAGFTGLSVPHFLPEVLPAVEVGWRLWPSALGAGPGHRGRRGRRTVRIRRARS

Mean predicted aligned error: 8.54 Å

pLDDT: mean 78.82, std 14.3, range [41.53, 93.38]

Foldseek 3Di:
DQDPPPGDDDDPVSVVVVLVVQVVCCVPPVWGKWFKAQPVPRHTFWIWTKDQPPVCCVPPPDIDTDTDGDCVNQPDDPDDPDDPDPTDIDTGHDDD

Organism: NCBI:txid67267